Protein AF-A0A975BTP6-F1 (afdb_monomer)

Structure (mmCIF, N/CA/C/O backbone):
data_AF-A0A975BTP6-F1
#
_entry.id   AF-A0A975BTP6-F1
#
loop_
_atom_site.group_PDB
_atom_site.id
_atom_site.type_symbol
_atom_site.label_atom_id
_atom_site.label_alt_id
_atom_site.label_comp_id
_atom_site.label_asym_id
_atom_site.label_entity_id
_atom_site.label_seq_id
_atom_site.pdbx_PDB_ins_code
_atom_site.Cartn_x
_atom_site.Cartn_y
_atom_site.Cartn_z
_atom_site.occupancy
_atom_site.B_iso_or_equiv
_atom_site.auth_seq_id
_atom_site.auth_comp_id
_atom_site.auth_asym_id
_atom_site.auth_atom_id
_atom_site.pdbx_PDB_model_num
ATOM 1 N N . MET A 1 1 ? -3.404 15.243 19.971 1.00 46.59 1 MET A N 1
ATOM 2 C CA . MET A 1 1 ? -4.829 14.883 19.780 1.00 46.59 1 MET A CA 1
ATOM 3 C C . MET A 1 1 ? -5.082 13.806 18.715 1.00 46.59 1 MET A C 1
ATOM 5 O O . MET A 1 1 ? -6.157 13.230 18.727 1.00 46.59 1 MET A O 1
ATOM 9 N N . SER A 1 2 ? -4.131 13.464 17.831 1.00 57.50 2 SER A N 1
ATOM 10 C CA . SER A 1 2 ? -4.383 12.542 16.703 1.00 57.50 2 SER A CA 1
ATOM 11 C C . SER A 1 2 ? -4.355 11.041 17.034 1.00 57.50 2 SER A C 1
ATOM 13 O O . SER A 1 2 ? -5.027 10.271 16.357 1.00 57.50 2 SER A O 1
ATOM 15 N N . SER A 1 3 ? -3.616 10.612 18.064 1.00 70.06 3 SER A N 1
ATOM 16 C CA . SER A 1 3 ? -3.423 9.179 18.358 1.00 70.06 3 SER A CA 1
ATOM 17 C C . SER A 1 3 ? -4.704 8.481 18.848 1.00 70.06 3 SER A C 1
ATOM 19 O O . SER A 1 3 ? -5.049 7.406 18.364 1.00 70.06 3 SER A O 1
ATOM 21 N N . ALA A 1 4 ? -5.474 9.130 19.731 1.00 86.62 4 ALA A N 1
ATOM 22 C CA . ALA A 1 4 ? -6.717 8.563 20.263 1.00 86.62 4 ALA A CA 1
ATOM 23 C C . ALA A 1 4 ? -7.800 8.407 19.178 1.00 86.62 4 ALA A C 1
ATOM 25 O O . ALA A 1 4 ? -8.408 7.347 19.061 1.00 86.62 4 ALA A O 1
ATOM 26 N N . ALA A 1 5 ? -7.983 9.424 18.328 1.00 88.31 5 ALA A N 1
ATOM 27 C CA . ALA A 1 5 ? -8.941 9.367 17.225 1.00 88.31 5 ALA A CA 1
ATOM 28 C C . ALA A 1 5 ? -8.580 8.281 16.196 1.00 88.31 5 ALA A C 1
ATOM 30 O O . ALA A 1 5 ? -9.458 7.563 15.727 1.00 88.31 5 ALA A O 1
ATOM 31 N N . LEU A 1 6 ? -7.290 8.119 15.879 1.00 85.38 6 LEU A N 1
ATOM 32 C CA . LEU A 1 6 ? -6.827 7.045 14.999 1.00 85.38 6 LEU A CA 1
ATOM 33 C C . LEU A 1 6 ? -7.102 5.663 15.604 1.00 85.38 6 LEU A C 1
ATOM 35 O O . LEU A 1 6 ? -7.577 4.777 14.900 1.00 85.38 6 LEU A O 1
ATOM 39 N N . SER A 1 7 ? -6.839 5.491 16.903 1.00 89.12 7 SER A N 1
ATOM 40 C CA . SER A 1 7 ? -7.079 4.217 17.588 1.00 89.12 7 SER A CA 1
ATOM 41 C C . SER A 1 7 ? -8.552 3.804 17.566 1.00 89.12 7 SER A C 1
ATOM 43 O O . SER A 1 7 ? -8.857 2.629 17.389 1.00 89.12 7 SER A O 1
ATOM 45 N N . GLU A 1 8 ? -9.466 4.770 17.669 1.00 92.81 8 GLU A N 1
ATOM 46 C CA . GLU A 1 8 ? -10.902 4.509 17.603 1.00 92.81 8 GLU A CA 1
ATOM 47 C C . GLU A 1 8 ? -11.337 4.099 16.192 1.00 92.81 8 GLU A C 1
ATOM 49 O O . GLU A 1 8 ? -12.050 3.115 16.022 1.00 92.81 8 GLU A O 1
ATOM 54 N N . VAL A 1 9 ? -10.841 4.787 15.160 1.00 91.69 9 VAL A N 1
ATOM 55 C CA . VAL A 1 9 ? -11.122 4.417 13.763 1.00 91.69 9 VAL A CA 1
ATOM 56 C C . VAL A 1 9 ? -10.609 3.012 13.445 1.00 91.69 9 VAL A C 1
ATOM 58 O O . VAL A 1 9 ? -11.287 2.271 12.737 1.00 91.69 9 VAL A O 1
ATOM 61 N N . LEU A 1 10 ? -9.444 2.624 13.975 1.00 91.50 10 LEU A N 1
ATOM 62 C CA . LEU A 1 10 ? -8.912 1.269 13.800 1.00 91.50 10 LEU A CA 1
ATOM 63 C C . LEU A 1 10 ? -9.825 0.218 14.438 1.00 91.50 10 LEU A C 1
ATOM 65 O O . LEU A 1 10 ? -10.188 -0.742 13.763 1.00 91.50 10 LEU A O 1
ATOM 69 N N . LYS A 1 11 ? -10.276 0.439 15.680 1.00 93.50 11 LYS A N 1
ATOM 70 C CA . LYS A 1 11 ? -11.240 -0.457 16.343 1.00 93.50 11 LYS A CA 1
ATOM 71 C C . LYS A 1 11 ? -12.539 -0.588 15.553 1.00 93.50 11 LYS A C 1
ATOM 73 O O . LYS A 1 11 ? -13.056 -1.685 15.387 1.00 93.50 11 LYS A O 1
ATOM 78 N N . GLN A 1 12 ? -13.061 0.519 15.030 1.00 94.19 12 GLN A N 1
ATOM 79 C CA . GLN A 1 12 ? -14.279 0.488 14.220 1.00 94.19 12 GLN A CA 1
ATOM 80 C C . GLN A 1 12 ? -14.065 -0.231 12.883 1.00 94.19 12 GLN A C 1
ATOM 82 O O . GLN A 1 12 ? -14.955 -0.942 12.423 1.00 94.19 12 GLN A O 1
ATOM 87 N N . ALA A 1 13 ? -12.885 -0.098 12.275 1.00 94.50 13 ALA A N 1
ATOM 88 C CA . ALA A 1 13 ? -12.549 -0.795 11.038 1.00 94.50 13 ALA A CA 1
ATOM 89 C C . ALA A 1 13 ? -12.466 -2.322 11.219 1.00 94.50 13 ALA A C 1
ATOM 91 O O . ALA A 1 13 ? -12.792 -3.055 10.285 1.00 94.50 13 ALA A O 1
ATOM 92 N N . GLU A 1 14 ? -12.082 -2.815 12.400 1.00 93.38 14 GLU A N 1
ATOM 93 C CA . GLU A 1 14 ? -12.055 -4.255 12.712 1.00 93.38 14 GLU A CA 1
ATOM 94 C C . GLU A 1 14 ? -13.452 -4.893 12.730 1.00 93.38 14 GLU A C 1
ATOM 96 O O . GLU A 1 14 ? -13.582 -6.079 12.438 1.00 93.38 14 GLU A O 1
ATOM 101 N N . LEU A 1 15 ? -14.500 -4.110 13.007 1.00 96.19 15 LEU A N 1
ATOM 102 C CA . LEU A 1 15 ? -15.891 -4.579 13.009 1.00 96.19 15 LEU A CA 1
ATOM 103 C C . LEU A 1 15 ? -16.498 -4.693 11.600 1.00 96.19 15 LEU A C 1
ATOM 105 O O . LEU A 1 15 ? -17.570 -5.273 11.435 1.00 96.19 15 LEU A O 1
ATOM 109 N N . LEU A 1 16 ? -15.839 -4.127 10.587 1.00 96.12 16 LEU A N 1
ATOM 110 C CA . LEU A 1 16 ? -16.306 -4.141 9.204 1.00 96.12 16 LEU A CA 1
ATOM 111 C C . LEU A 1 16 ? -16.036 -5.489 8.530 1.00 96.12 16 LEU A C 1
ATOM 113 O O . LEU A 1 16 ? -15.040 -6.164 8.793 1.00 96.12 16 LEU A O 1
ATOM 117 N N . THR A 1 17 ? -16.870 -5.847 7.555 1.00 96.56 17 THR A N 1
ATOM 118 C CA . THR A 1 17 ? -16.565 -6.978 6.672 1.00 96.56 17 THR A CA 1
ATOM 119 C C . THR A 1 17 ? -15.335 -6.679 5.809 1.00 96.56 17 THR A C 1
ATOM 121 O O . THR A 1 17 ? -15.029 -5.525 5.504 1.00 96.56 17 THR A O 1
ATOM 124 N N . ARG A 1 18 ? -14.653 -7.718 5.301 1.00 92.75 18 ARG A N 1
ATOM 125 C CA . ARG A 1 18 ? -13.485 -7.546 4.406 1.00 92.75 18 ARG A CA 1
ATOM 126 C C . ARG A 1 18 ? -13.776 -6.637 3.206 1.00 92.75 18 ARG A C 1
ATOM 128 O O . ARG A 1 18 ? -12.926 -5.851 2.796 1.00 92.75 18 ARG A O 1
ATOM 135 N N . LYS A 1 19 ? -14.982 -6.731 2.637 1.00 94.75 19 LYS A N 1
ATOM 136 C CA . LYS A 1 19 ? -15.405 -5.897 1.503 1.00 94.75 19 LYS A CA 1
ATOM 137 C C . LYS A 1 19 ? -15.496 -4.421 1.901 1.00 94.75 19 LYS A C 1
ATOM 139 O O . LYS A 1 19 ? -15.017 -3.563 1.165 1.00 94.75 19 LYS A O 1
ATOM 144 N N . GLU A 1 20 ? -16.080 -4.130 3.057 1.00 95.31 20 GLU A N 1
ATOM 145 C CA . GLU A 1 20 ? -16.220 -2.767 3.580 1.00 95.31 20 GLU A CA 1
ATOM 146 C C . GLU A 1 20 ? -14.871 -2.182 4.006 1.00 95.31 20 GLU A C 1
ATOM 148 O O . GLU A 1 20 ? -14.596 -1.017 3.724 1.00 95.31 20 GLU A O 1
ATOM 153 N N . GLN A 1 21 ? -13.985 -2.997 4.585 1.00 94.38 21 GLN A N 1
ATOM 154 C CA . GLN A 1 21 ? -12.606 -2.602 4.884 1.00 94.38 21 GLN A CA 1
ATOM 155 C C . GLN A 1 21 ? -11.862 -2.160 3.617 1.00 94.38 21 GLN A C 1
ATOM 157 O O . GLN A 1 21 ? -11.226 -1.105 3.606 1.00 94.38 21 GLN A O 1
ATOM 162 N N . LEU A 1 22 ? -11.990 -2.912 2.517 1.00 91.56 22 LEU A N 1
ATOM 163 C CA . LEU A 1 22 ? -11.400 -2.533 1.228 1.00 91.56 22 LEU A CA 1
ATOM 164 C C . LEU A 1 22 ? -12.009 -1.237 0.675 1.00 91.56 22 LEU A C 1
ATOM 166 O O . LEU A 1 22 ? -11.280 -0.367 0.196 1.00 91.56 22 LEU A O 1
ATOM 170 N N . GLN A 1 23 ? -13.330 -1.066 0.769 1.00 93.69 23 GLN A N 1
ATOM 171 C CA . GLN A 1 23 ? -13.992 0.176 0.355 1.00 93.69 23 GLN A CA 1
ATOM 172 C C . GLN A 1 23 ? -13.513 1.384 1.173 1.00 93.69 23 GLN A C 1
ATOM 174 O O . GLN A 1 23 ? -13.263 2.453 0.605 1.00 93.69 23 GLN A O 1
ATOM 179 N N . LEU A 1 24 ? -13.348 1.216 2.488 1.00 94.25 24 LEU A N 1
ATOM 180 C CA . LEU A 1 24 ? -12.802 2.235 3.379 1.00 94.25 24 LEU A CA 1
ATOM 181 C C . LEU A 1 24 ? -11.359 2.584 2.994 1.00 94.25 24 LEU A C 1
ATOM 183 O O . LEU A 1 24 ? -11.048 3.763 2.815 1.00 94.25 24 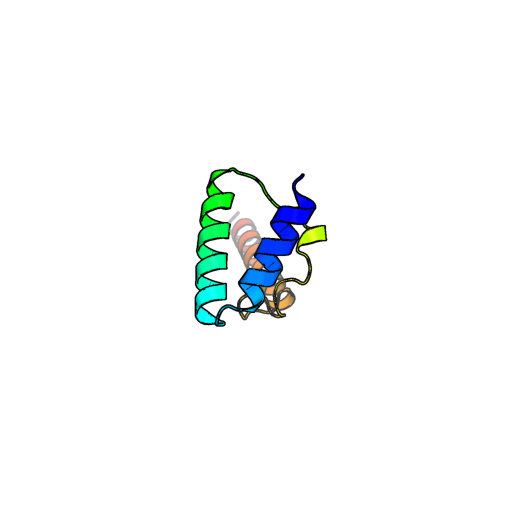LEU A O 1
ATOM 187 N N . ALA A 1 25 ? -10.506 1.577 2.787 1.00 91.38 25 ALA A N 1
ATOM 188 C CA . ALA A 1 25 ? -9.120 1.770 2.368 1.00 91.38 25 ALA A CA 1
ATOM 189 C C . ALA A 1 25 ? -9.026 2.568 1.057 1.00 91.38 25 ALA A C 1
ATOM 191 O O . ALA A 1 25 ? -8.301 3.560 0.992 1.00 91.38 25 ALA A O 1
ATOM 192 N N . VAL A 1 26 ? -9.821 2.214 0.039 1.00 91.94 26 VAL A N 1
ATOM 193 C CA . VAL A 1 26 ? -9.866 2.940 -1.244 1.00 91.94 26 VAL A CA 1
ATOM 194 C C . VAL A 1 26 ? -10.268 4.403 -1.047 1.00 91.94 26 VAL A C 1
ATOM 196 O O . VAL A 1 26 ? -9.633 5.297 -1.610 1.00 91.94 26 VAL A O 1
ATOM 199 N N . ARG A 1 27 ? -11.294 4.684 -0.233 1.00 92.25 27 ARG A N 1
ATOM 200 C CA . ARG A 1 27 ? -11.715 6.068 0.049 1.00 92.25 27 ARG A CA 1
ATOM 201 C C . ARG A 1 27 ? -10.623 6.867 0.759 1.00 92.25 27 ARG A C 1
ATOM 203 O O . ARG A 1 27 ? -10.385 8.016 0.383 1.00 92.25 27 ARG A O 1
ATOM 210 N N . LEU A 1 28 ? -9.955 6.272 1.747 1.00 89.81 28 LEU A N 1
ATOM 211 C CA . LEU A 1 28 ? -8.872 6.920 2.489 1.00 89.81 28 LEU A CA 1
ATOM 212 C C . LEU A 1 28 ? -7.665 7.204 1.586 1.00 89.81 28 LEU A C 1
ATOM 214 O O . LEU A 1 28 ? -7.203 8.342 1.551 1.00 89.81 28 LEU A O 1
ATOM 218 N N . ILE A 1 29 ? -7.223 6.224 0.792 1.00 87.12 29 ILE A N 1
ATOM 219 C CA . ILE A 1 29 ? -6.116 6.378 -0.168 1.00 87.12 29 ILE A CA 1
ATOM 220 C C . ILE A 1 29 ? -6.435 7.460 -1.207 1.00 87.12 29 ILE A C 1
ATOM 222 O O . ILE A 1 29 ? -5.601 8.314 -1.502 1.00 87.12 29 ILE A O 1
ATOM 226 N N . ASN A 1 30 ? -7.653 7.475 -1.754 1.00 85.38 30 ASN A N 1
ATOM 227 C CA . ASN A 1 30 ? -8.050 8.494 -2.728 1.00 85.38 30 ASN A CA 1
ATOM 228 C C . ASN A 1 30 ? -8.088 9.901 -2.118 1.00 85.38 30 ASN A C 1
ATOM 230 O O . ASN A 1 30 ? -7.750 10.875 -2.794 1.00 85.38 30 ASN A O 1
ATOM 234 N N . LYS A 1 31 ? -8.471 10.019 -0.842 1.00 86.19 31 LYS A N 1
ATOM 235 C CA . LYS A 1 31 ? -8.451 11.293 -0.117 1.00 86.19 31 LYS A CA 1
ATOM 236 C C . LYS A 1 31 ? -7.018 11.783 0.116 1.00 86.19 31 LYS A C 1
ATOM 238 O O . LYS A 1 31 ? -6.757 12.964 -0.097 1.00 86.19 31 LYS A O 1
ATOM 243 N N . THR A 1 32 ? -6.097 10.903 0.511 1.00 84.44 32 THR A N 1
ATOM 244 C CA . THR A 1 32 ? -4.699 11.268 0.809 1.00 84.44 32 THR A CA 1
ATOM 245 C C . THR A 1 32 ? -3.858 11.503 -0.442 1.00 84.44 32 THR A C 1
ATOM 247 O O . THR A 1 32 ? -2.987 12.367 -0.441 1.00 84.44 32 THR A O 1
ATOM 250 N N . ARG A 1 33 ? -4.154 10.831 -1.561 1.00 78.75 33 ARG A N 1
ATOM 251 C CA . ARG A 1 33 ? -3.489 11.105 -2.848 1.00 78.75 33 ARG A CA 1
ATOM 252 C C . ARG A 1 33 ? -3.618 12.564 -3.291 1.00 78.75 33 ARG A C 1
ATOM 254 O O . ARG A 1 33 ? -2.699 13.095 -3.901 1.00 78.75 33 ARG A O 1
ATOM 261 N N . ARG A 1 34 ? -4.729 13.228 -2.953 1.00 72.94 34 ARG A N 1
ATOM 262 C CA . ARG A 1 34 ? -4.958 14.645 -3.283 1.00 72.94 34 ARG A CA 1
ATOM 263 C C . ARG A 1 34 ? -4.136 15.611 -2.432 1.00 72.94 34 ARG A C 1
ATOM 265 O O . ARG A 1 34 ? -3.957 16.748 -2.845 1.00 72.94 34 ARG A O 1
ATOM 272 N N . SER A 1 35 ? -3.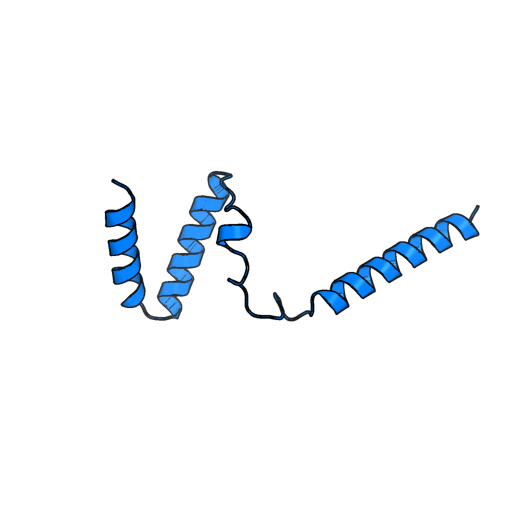646 15.186 -1.266 1.00 74.56 35 SER A N 1
ATOM 273 C CA . SER A 1 35 ? -2.875 16.052 -0.368 1.00 74.56 35 SER A CA 1
ATOM 274 C C . SER A 1 35 ? -1.368 16.037 -0.643 1.00 74.56 35 SER A C 1
ATOM 276 O O . SER A 1 35 ? -0.642 16.755 0.033 1.00 74.56 35 SER A O 1
ATOM 278 N N . GLY A 1 36 ? -0.879 15.217 -1.586 1.00 71.25 36 GLY A N 1
ATOM 279 C CA . GLY A 1 36 ? 0.550 15.129 -1.934 1.00 71.25 36 GLY A CA 1
ATOM 280 C C . GLY A 1 36 ? 1.447 14.541 -0.835 1.00 71.25 36 GLY A C 1
ATOM 281 O O . GLY A 1 36 ? 2.669 14.570 -0.950 1.00 71.25 36 GLY A O 1
ATOM 282 N N . ILE A 1 37 ? 0.860 14.004 0.238 1.00 74.62 37 ILE A N 1
ATOM 283 C CA . ILE A 1 37 ? 1.601 13.437 1.367 1.00 74.62 37 ILE A CA 1
ATOM 284 C C . ILE A 1 37 ? 1.961 11.988 1.030 1.00 74.62 37 ILE A C 1
ATOM 286 O O . ILE A 1 37 ? 1.078 11.140 0.902 1.00 74.62 37 ILE A O 1
ATOM 290 N N . SER A 1 38 ? 3.259 11.706 0.917 1.00 75.06 38 SER A N 1
ATOM 291 C CA . SER A 1 38 ? 3.791 10.344 0.818 1.00 75.06 38 SER A CA 1
ATOM 292 C C . SER A 1 38 ? 4.178 9.821 2.198 1.00 75.06 38 SER A C 1
ATOM 294 O O . SER A 1 38 ? 4.775 10.542 2.999 1.00 75.06 38 SER A O 1
ATOM 296 N N . LEU A 1 39 ? 3.895 8.545 2.458 1.00 79.44 39 LEU A N 1
ATOM 297 C CA . LEU A 1 39 ? 4.465 7.838 3.606 1.00 79.44 39 LEU A CA 1
ATOM 298 C C . LEU A 1 39 ? 5.971 7.631 3.394 1.00 79.44 39 LEU A C 1
ATOM 300 O O . LEU A 1 39 ? 6.439 7.555 2.252 1.00 79.44 39 LEU A O 1
ATOM 304 N N . LYS A 1 40 ? 6.739 7.547 4.488 1.00 85.25 40 LYS A N 1
ATOM 305 C CA . LYS A 1 40 ? 8.154 7.163 4.400 1.00 85.25 40 LYS A CA 1
ATOM 306 C C . LYS A 1 40 ? 8.226 5.666 4.117 1.00 85.25 40 LYS A C 1
ATOM 308 O O . LYS A 1 40 ? 7.446 4.897 4.668 1.00 85.25 40 LYS A O 1
ATOM 313 N N . TRP A 1 41 ? 9.206 5.242 3.318 1.00 79.75 41 TRP A N 1
ATOM 314 C CA . TRP A 1 41 ? 9.397 3.829 2.963 1.00 79.75 41 TRP A CA 1
ATOM 315 C C . TRP A 1 41 ? 9.409 2.895 4.183 1.00 79.75 41 TRP A C 1
ATOM 317 O O . TRP A 1 41 ? 8.716 1.883 4.190 1.00 79.75 41 TRP A O 1
ATOM 327 N N . LYS A 1 42 ? 10.127 3.280 5.245 1.00 89.19 42 LYS A N 1
ATOM 328 C CA . LYS A 1 42 ? 10.229 2.510 6.496 1.00 89.19 42 LYS A CA 1
ATOM 329 C C . LYS A 1 42 ? 8.888 2.246 7.196 1.00 89.19 42 LYS A C 1
ATOM 331 O O . LYS A 1 42 ? 8.808 1.330 8.000 1.00 89.19 42 LYS A O 1
ATOM 336 N N . ASP A 1 43 ? 7.868 3.056 6.915 1.00 85.12 43 ASP A N 1
ATOM 337 C CA . ASP A 1 43 ? 6.552 2.937 7.543 1.00 85.12 43 ASP A CA 1
ATOM 338 C C . ASP A 1 43 ? 5.637 1.982 6.748 1.00 85.12 43 ASP A C 1
ATOM 340 O O . ASP A 1 43 ? 4.596 1.571 7.251 1.00 85.12 43 ASP A O 1
ATOM 344 N N . ILE A 1 44 ? 6.007 1.632 5.506 1.00 84.75 44 ILE A N 1
ATOM 345 C CA . ILE A 1 44 ? 5.196 0.802 4.596 1.00 84.75 44 ILE A CA 1
ATOM 346 C C . ILE A 1 44 ? 5.928 -0.433 4.060 1.00 84.75 44 ILE A C 1
ATOM 348 O O . ILE A 1 44 ? 5.306 -1.270 3.399 1.00 84.75 44 ILE A O 1
ATOM 352 N N . CYS A 1 45 ? 7.232 -0.573 4.306 1.00 83.31 45 CYS A N 1
ATOM 353 C CA . CYS A 1 45 ? 7.991 -1.730 3.850 1.00 83.31 45 CYS A CA 1
ATOM 354 C C . CYS A 1 45 ? 7.419 -3.020 4.465 1.00 83.31 45 CYS A C 1
ATOM 356 O O . CYS A 1 45 ? 7.208 -3.101 5.672 1.00 83.31 45 CYS A O 1
ATOM 358 N N . GLY A 1 46 ? 7.139 -4.022 3.627 1.00 84.19 46 GLY A N 1
ATOM 359 C CA . GLY A 1 46 ? 6.531 -5.291 4.054 1.00 84.19 46 GLY A CA 1
ATOM 360 C C . GLY A 1 46 ? 4.998 -5.301 4.120 1.00 84.19 46 GLY A C 1
ATOM 361 O O . GLY A 1 46 ? 4.420 -6.335 4.432 1.00 84.19 46 GLY A O 1
ATOM 362 N N . SER A 1 47 ? 4.321 -4.193 3.791 1.00 84.06 47 SER A N 1
ATOM 363 C CA . SER A 1 47 ? 2.846 -4.140 3.750 1.00 84.06 47 SER A CA 1
ATOM 364 C C . SER A 1 47 ? 2.220 -4.879 2.560 1.00 84.06 47 SER A C 1
ATOM 366 O O . SER A 1 47 ? 1.027 -5.178 2.575 1.00 84.06 47 SER A O 1
ATOM 368 N N . VAL A 1 48 ? 3.009 -5.170 1.525 1.00 81.88 48 VAL A N 1
ATOM 369 C CA . VAL A 1 48 ? 2.554 -5.856 0.312 1.00 81.88 48 VAL A CA 1
ATOM 370 C C . VAL A 1 48 ? 3.033 -7.310 0.359 1.00 81.88 48 VAL A C 1
ATOM 372 O O . VAL A 1 48 ? 4.214 -7.532 0.641 1.00 81.88 48 VAL A O 1
ATOM 375 N N . PRO A 1 49 ? 2.163 -8.302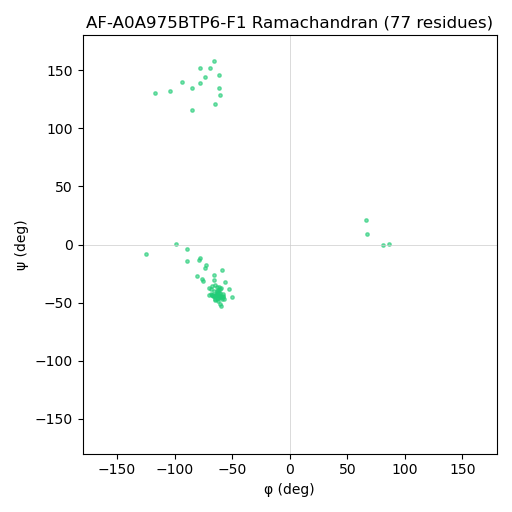 0.087 1.00 83.94 49 PRO A N 1
ATOM 376 C CA . PRO A 1 49 ? 2.585 -9.693 -0.004 1.00 83.94 49 PRO A CA 1
ATOM 377 C C . PRO A 1 49 ? 3.602 -9.878 -1.133 1.00 83.94 49 PRO A C 1
ATOM 379 O O . PRO A 1 49 ? 3.521 -9.223 -2.173 1.00 83.94 49 PRO A O 1
ATOM 382 N N . TYR A 1 50 ? 4.546 -10.793 -0.930 1.00 82.25 50 TYR A N 1
ATOM 383 C CA . TYR A 1 50 ? 5.457 -11.215 -1.984 1.00 82.25 50 TYR A CA 1
ATOM 384 C C . TYR A 1 50 ? 4.811 -12.315 -2.838 1.00 82.25 50 TYR A C 1
ATOM 386 O O . TYR A 1 50 ? 4.286 -13.271 -2.261 1.00 82.25 50 TYR A O 1
ATOM 394 N N . PRO A 1 51 ? 4.884 -12.246 -4.177 1.00 87.12 51 PRO 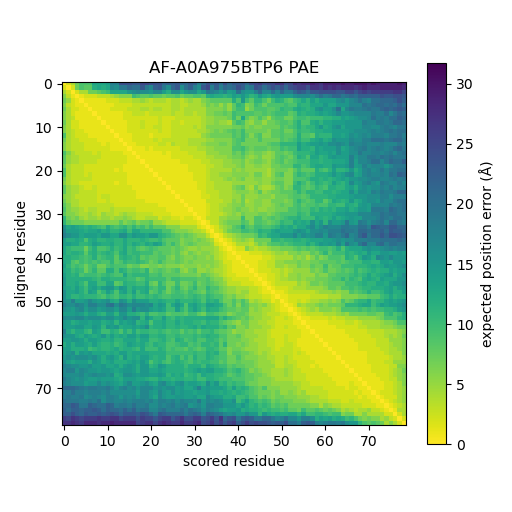A N 1
ATOM 395 C CA . PRO A 1 51 ? 5.397 -11.141 -4.989 1.00 87.12 51 PRO A CA 1
ATOM 396 C C . PRO A 1 51 ? 4.399 -9.978 -5.104 1.00 87.12 51 PRO A C 1
ATOM 398 O O . PRO A 1 51 ? 3.199 -10.177 -5.319 1.00 87.12 51 PRO A O 1
ATOM 401 N N . ALA A 1 52 ? 4.901 -8.743 -5.015 1.00 77.12 52 ALA A N 1
ATOM 402 C CA . ALA A 1 52 ? 4.069 -7.560 -5.195 1.00 77.12 52 ALA A CA 1
ATOM 403 C C . ALA A 1 52 ? 3.554 -7.516 -6.643 1.00 77.12 52 ALA A C 1
ATOM 405 O O . ALA A 1 52 ? 4.345 -7.469 -7.577 1.00 77.12 52 ALA A O 1
ATOM 406 N N . LEU A 1 53 ? 2.228 -7.515 -6.827 1.00 82.31 53 LEU A N 1
ATOM 407 C CA . LEU A 1 53 ? 1.564 -7.497 -8.144 1.00 82.31 53 LEU A CA 1
ATOM 408 C C . LEU A 1 53 ? 1.765 -8.765 -8.998 1.00 82.31 53 LEU A C 1
ATOM 410 O O . LEU A 1 53 ? 1.557 -8.727 -10.207 1.00 82.31 53 LEU A O 1
ATOM 414 N N . GLY A 1 54 ? 2.112 -9.897 -8.380 1.00 87.88 54 GLY A N 1
ATOM 415 C CA . GLY A 1 54 ? 2.169 -11.192 -9.068 1.00 87.88 54 GLY A CA 1
ATOM 416 C C . GLY A 1 54 ? 3.442 -11.444 -9.880 1.00 87.88 54 GLY A C 1
ATOM 417 O O . GLY A 1 54 ? 3.581 -12.531 -10.433 1.00 87.88 54 GLY A O 1
ATOM 418 N N . GLU A 1 55 ? 4.382 -10.496 -9.916 1.00 89.88 55 GLU A N 1
ATOM 419 C CA . GLU A 1 55 ? 5.704 -10.679 -10.519 1.00 89.88 55 GLU A CA 1
ATOM 420 C C . GLU A 1 55 ? 6.804 -10.532 -9.463 1.00 89.88 55 GLU A C 1
ATOM 422 O O . GLU A 1 55 ? 6.826 -9.594 -8.665 1.00 89.88 55 GLU A O 1
ATOM 427 N N . ASP A 1 56 ? 7.712 -11.504 -9.444 1.00 92.00 56 ASP A N 1
ATOM 428 C CA . ASP A 1 56 ? 8.898 -11.492 -8.598 1.00 92.00 56 ASP A CA 1
ATOM 429 C C . ASP A 1 56 ? 9.794 -10.291 -8.945 1.00 92.00 56 ASP A C 1
ATOM 431 O O . ASP A 1 56 ? 10.062 -10.002 -10.116 1.00 92.00 56 ASP A O 1
ATOM 435 N N . ALA A 1 57 ? 10.275 -9.589 -7.917 1.00 89.44 57 ALA A N 1
ATOM 436 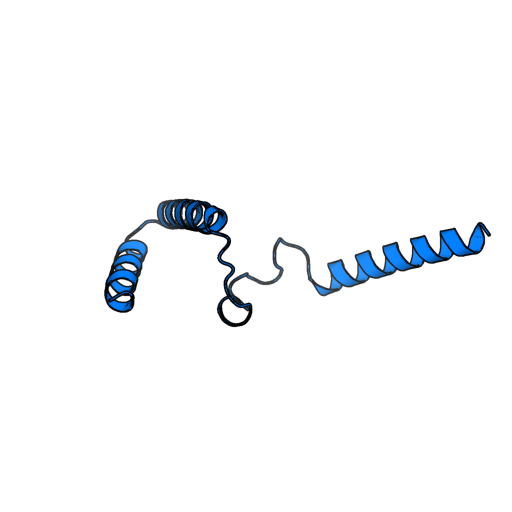C CA . ALA A 1 57 ? 11.063 -8.376 -8.107 1.00 89.44 57 ALA A CA 1
ATOM 437 C C . ALA A 1 57 ? 12.370 -8.647 -8.869 1.00 89.44 57 ALA A C 1
ATOM 439 O O . ALA A 1 57 ? 12.761 -7.853 -9.726 1.00 89.44 57 ALA A O 1
ATOM 440 N N . GLN A 1 58 ? 13.035 -9.772 -8.592 1.00 92.56 58 GLN A N 1
ATOM 441 C CA . G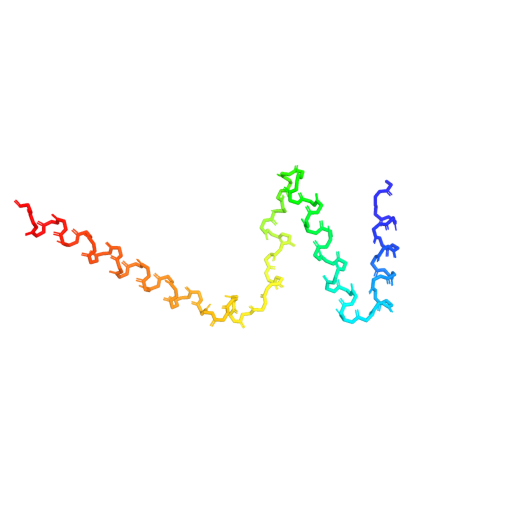LN A 1 58 ? 14.278 -10.143 -9.257 1.00 92.56 58 GLN A CA 1
ATOM 442 C C . GLN A 1 58 ? 14.034 -10.488 -10.727 1.00 92.56 58 GLN A C 1
ATOM 444 O O . GLN A 1 58 ? 14.838 -10.103 -11.581 1.00 92.56 58 GLN A O 1
ATOM 449 N N . ILE A 1 59 ? 12.919 -11.157 -11.041 1.00 94.62 59 ILE A N 1
ATOM 450 C CA . ILE A 1 59 ? 12.509 -11.430 -12.428 1.00 94.62 59 ILE A CA 1
ATOM 451 C C . ILE A 1 59 ? 12.290 -10.116 -13.185 1.00 94.62 59 ILE A C 1
ATOM 453 O O . ILE A 1 5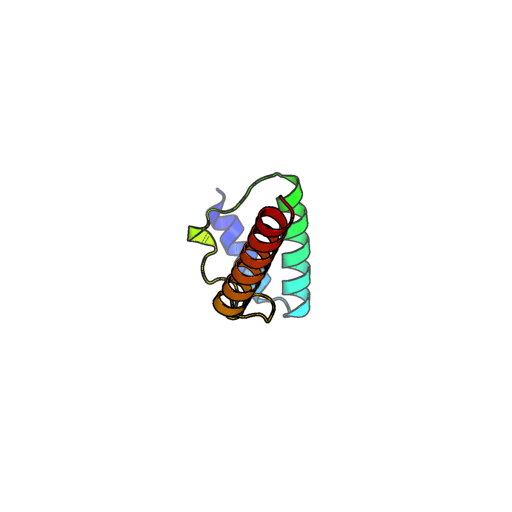9 ? 12.891 -9.913 -14.244 1.00 94.62 59 ILE A O 1
ATOM 457 N N . TRP A 1 60 ? 11.504 -9.194 -12.618 1.00 92.88 60 TRP A N 1
ATOM 458 C CA . TRP A 1 60 ? 11.234 -7.893 -13.235 1.00 92.88 60 TRP A CA 1
ATOM 459 C C . TRP A 1 60 ? 12.524 -7.097 -13.485 1.00 92.88 60 TRP A C 1
ATOM 461 O O . TRP A 1 60 ? 12.730 -6.589 -14.591 1.00 92.88 60 TRP A O 1
ATOM 471 N N . ILE A 1 61 ? 13.425 -7.022 -12.494 1.00 94.56 61 ILE A N 1
ATOM 472 C CA . ILE A 1 61 ? 14.709 -6.309 -12.619 1.00 94.56 61 ILE A CA 1
ATOM 473 C C . ILE A 1 61 ? 15.569 -6.933 -13.719 1.00 94.56 61 ILE A C 1
ATOM 475 O O . ILE A 1 61 ? 16.139 -6.210 -14.537 1.00 94.56 61 ILE A O 1
ATOM 479 N N . SER A 1 62 ? 15.664 -8.264 -13.744 1.00 96.00 62 SER A N 1
ATOM 480 C CA . SER A 1 62 ? 16.505 -8.985 -14.703 1.00 96.00 62 SER A CA 1
ATOM 481 C C . SER A 1 62 ? 16.030 -8.747 -16.137 1.00 96.00 62 SER A C 1
ATOM 483 O O . SER A 1 62 ? 16.845 -8.431 -17.002 1.00 96.00 62 SER A O 1
ATOM 485 N N . ARG A 1 63 ? 14.709 -8.800 -16.371 1.00 95.44 63 ARG A N 1
ATOM 486 C CA . ARG A 1 63 ? 14.103 -8.488 -17.673 1.00 95.44 63 ARG A CA 1
ATOM 487 C C . ARG A 1 63 ? 14.411 -7.057 -18.115 1.00 95.44 63 ARG A C 1
ATOM 489 O O . ARG A 1 63 ? 14.941 -6.859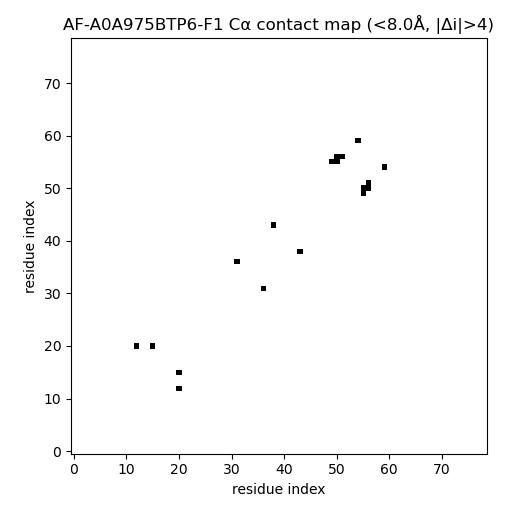 -19.203 1.00 95.44 63 ARG A O 1
ATOM 496 N N . ASN A 1 64 ? 14.135 -6.071 -17.260 1.00 94.88 64 ASN A N 1
ATOM 497 C CA . ASN A 1 64 ? 14.330 -4.658 -17.607 1.00 94.88 64 ASN A CA 1
ATOM 498 C C . ASN A 1 64 ? 15.805 -4.325 -17.886 1.00 94.88 64 ASN A C 1
ATOM 500 O O . ASN A 1 64 ? 16.104 -3.531 -18.777 1.00 94.88 64 ASN A O 1
ATOM 504 N N . ARG A 1 65 ? 16.746 -4.940 -17.154 1.00 95.69 65 ARG A N 1
ATOM 505 C CA . ARG A 1 65 ? 18.181 -4.778 -17.431 1.00 95.69 65 ARG A CA 1
ATOM 506 C C . ARG A 1 65 ? 18.564 -5.356 -18.789 1.00 95.69 65 ARG A C 1
ATOM 508 O O . ARG A 1 65 ? 19.203 -4.656 -19.565 1.00 95.69 65 ARG A O 1
ATOM 515 N N . ALA A 1 66 ? 18.120 -6.573 -19.100 1.00 96.12 66 ALA A N 1
ATOM 516 C CA . ALA A 1 66 ? 18.399 -7.203 -20.389 1.00 96.12 66 ALA A CA 1
ATOM 517 C C . ALA A 1 66 ? 17.831 -6.392 -21.571 1.00 96.12 66 ALA A C 1
ATOM 519 O O . ALA A 1 66 ? 18.506 -6.208 -22.582 1.00 96.12 66 ALA A O 1
ATOM 520 N N . GLU A 1 67 ? 16.615 -5.856 -21.436 1.00 95.94 67 GLU A N 1
ATOM 521 C CA . GLU A 1 67 ? 16.002 -4.980 -22.445 1.00 95.94 67 GLU A CA 1
ATOM 522 C C . GLU A 1 67 ? 16.793 -3.677 -22.641 1.00 95.94 67 GLU A C 1
ATOM 524 O O . GLU A 1 67 ? 17.027 -3.244 -23.775 1.00 95.94 67 GLU A O 1
ATOM 529 N N . SER A 1 68 ? 17.241 -3.068 -21.540 1.00 95.31 68 SER A N 1
ATOM 530 C CA . SER A 1 68 ? 18.087 -1.872 -21.559 1.00 95.31 68 SER A CA 1
ATOM 531 C C . SER A 1 68 ? 19.433 -2.142 -22.237 1.00 95.31 68 SER A C 1
ATOM 533 O O . SER A 1 68 ? 19.864 -1.361 -23.087 1.00 95.31 68 SER A O 1
ATOM 535 N N . ASP A 1 69 ? 20.091 -3.250 -21.900 1.00 95.88 69 ASP A N 1
ATOM 536 C CA . ASP A 1 69 ? 21.380 -3.622 -22.484 1.00 95.88 69 ASP A CA 1
ATOM 537 C C . ASP A 1 69 ? 21.251 -3.930 -23.981 1.00 95.88 69 ASP A C 1
ATOM 539 O O . ASP A 1 69 ? 22.000 -3.367 -24.777 1.00 95.88 69 ASP A O 1
ATOM 543 N N . SER A 1 70 ? 20.222 -4.678 -24.398 1.00 94.56 70 SER A N 1
ATOM 544 C CA . SER A 1 70 ? 19.939 -4.914 -25.823 1.00 94.56 70 SER A CA 1
ATOM 545 C C . SER A 1 70 ? 19.679 -3.612 -26.590 1.00 94.56 70 SER A C 1
ATOM 547 O O . SER A 1 70 ? 20.103 -3.457 -27.737 1.00 94.56 70 SER A O 1
ATOM 549 N N . SER A 1 71 ? 18.995 -2.649 -25.966 1.00 92.38 71 SER A N 1
ATOM 550 C CA . SER A 1 71 ? 18.738 -1.340 -26.577 1.00 92.38 71 SER A CA 1
ATOM 551 C C . SER A 1 71 ? 20.030 -0.546 -26.786 1.00 92.38 71 SER A C 1
ATOM 553 O O . SER A 1 71 ? 20.202 0.081 -27.832 1.00 92.38 71 SER A O 1
ATOM 555 N N . ARG A 1 72 ? 20.960 -0.605 -25.824 1.00 92.25 72 ARG A N 1
ATOM 556 C CA . ARG A 1 72 ? 22.284 0.029 -25.925 1.00 92.25 72 ARG A CA 1
ATOM 557 C C . ARG A 1 72 ? 23.160 -0.636 -26.984 1.00 92.25 72 ARG A C 1
ATOM 559 O O . ARG A 1 72 ? 23.773 0.065 -27.782 1.00 92.25 72 ARG A O 1
ATOM 566 N N . GLU A 1 73 ? 23.183 -1.966 -27.036 1.00 92.88 73 GLU A N 1
ATOM 567 C CA . GLU A 1 73 ? 23.926 -2.716 -28.057 1.00 92.88 73 GLU A CA 1
ATOM 568 C C . GLU A 1 73 ? 23.444 -2.373 -29.467 1.00 92.88 73 GLU A C 1
ATOM 570 O O . GLU A 1 73 ? 24.260 -2.072 -30.336 1.00 92.88 73 GLU A O 1
ATOM 575 N N . LYS A 1 74 ? 22.122 -2.313 -29.682 1.00 90.56 74 LYS A N 1
ATOM 576 C CA . LYS A 1 74 ? 21.540 -1.891 -30.965 1.00 90.56 74 LYS A CA 1
ATOM 577 C C . LYS A 1 74 ? 21.994 -0.490 -31.369 1.00 90.56 74 LYS A C 1
ATOM 579 O O . LYS A 1 74 ? 22.373 -0.301 -32.519 1.00 90.56 74 LYS A O 1
ATOM 584 N N . GLN A 1 75 ? 21.997 0.467 -30.437 1.00 88.75 75 GLN A N 1
ATOM 585 C CA . GLN A 1 75 ? 22.480 1.827 -30.704 1.00 88.75 75 GLN A CA 1
ATOM 586 C C . GLN A 1 75 ? 23.963 1.857 -31.090 1.00 88.75 75 GLN A C 1
ATOM 588 O O . GLN A 1 75 ? 24.328 2.585 -32.005 1.00 88.75 75 GLN A O 1
ATOM 593 N N . TRP A 1 76 ? 24.809 1.061 -30.432 1.00 82.25 76 TRP A N 1
ATOM 594 C CA . TRP A 1 76 ? 26.240 1.004 -30.743 1.00 82.25 76 TRP A CA 1
ATOM 595 C C . TRP A 1 76 ? 26.573 0.240 -32.021 1.00 82.25 76 TRP A C 1
ATOM 597 O O . TRP A 1 76 ? 27.531 0.593 -32.691 1.00 82.25 76 TRP A O 1
ATOM 607 N N . SER A 1 77 ? 25.793 -0.777 -32.382 1.00 78.88 77 SER A N 1
ATOM 608 C CA . SER A 1 77 ? 25.978 -1.525 -33.636 1.00 78.88 77 SER A CA 1
ATOM 609 C C . SER A 1 77 ? 25.440 -0.810 -34.884 1.00 78.88 77 SER A C 1
ATOM 611 O O . SER A 1 77 ? 25.702 -1.253 -35.999 1.00 78.88 77 SER A O 1
ATOM 613 N N . ALA A 1 78 ? 24.672 0.269 -34.705 1.00 66.19 78 ALA A N 1
ATOM 614 C CA . ALA A 1 78 ? 24.114 1.088 -35.782 1.00 66.19 78 ALA A CA 1
ATOM 615 C C . ALA A 1 78 ? 24.922 2.373 -36.066 1.00 66.19 78 ALA A C 1
ATOM 617 O O . ALA A 1 78 ? 24.516 3.153 -36.930 1.00 66.19 78 ALA A O 1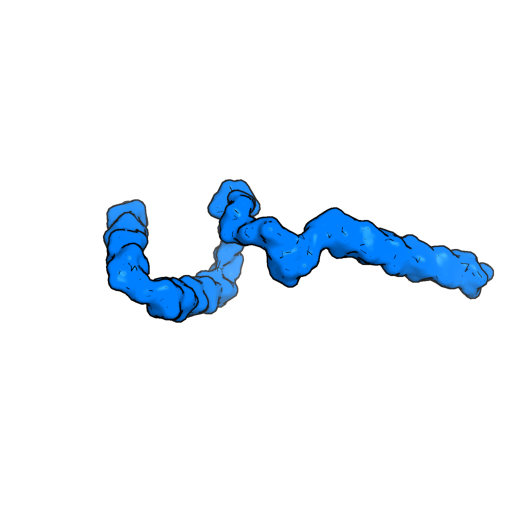
ATOM 618 N N . ALA A 1 79 ? 26.020 2.601 -35.336 1.00 55.19 79 ALA A N 1
ATOM 619 C CA . ALA A 1 79 ? 26.956 3.716 -35.498 1.00 55.19 79 ALA A CA 1
ATOM 620 C C . ALA A 1 79 ? 28.260 3.235 -36.149 1.00 55.19 79 ALA A C 1
ATOM 622 O O . ALA A 1 79 ? 28.844 4.029 -36.920 1.00 55.19 79 ALA A O 1
#

Foldseek 3Di:
DPPVVVVVVVVVLVVDDPVVNVVVVVVVVVVVVVVVDDDDCVVCPPVADPPRPPDHPVRVVVVVVVVVVVVVVVVVVVD

pLDDT: mean 86.82, std 9.78, range [46.59, 96.56]

Secondary structure (DSSP, 8-state):
-HHHHHHHHHHHHHTS-HHHHHHHHHHHHHHHHTTT-PPPHHHHTT-SPSSGGGS-HHHHHHHHHHHHHHHHHHHHHT-

Mean predicted aligned error: 9.34 Å

Sequence (79 aa):
MSSAALSEVLKQAELLTRKEQLQLAVRLINKTRRSGISLKWKDICGSVPYPALGEDAQIWISRNRAESDSSREKQWSAA

Radius of gyration: 20.79 Å; Cα contacts (8 Å, |Δi|>4): 9; chains: 1; bounding box: 44×28×56 Å

Solvent-accessible surface area (backbone atoms only — not comparable to full-atom values): 4879 Å² total; per-residue (Å²): 125,65,68,66,59,51,53,51,52,51,58,57,49,70,74,45,52,75,68,54,43,51,52,50,50,52,54,51,51,60,59,41,64,76,68,74,68,74,80,59,66,89,82,51,69,80,75,61,63,88,46,61,92,80,46,49,67,67,59,54,50,53,52,54,49,52,55,52,50,54,54,52,52,53,58,62,76,75,108

Organism: NCBI:txid45655